Protein AF-A0A965KC37-F1 (afdb_monomer)

pLDDT: mean 77.4, std 21.84, range [33.56, 97.75]

Secondary structure (DSSP, 8-state):
---HHHHHHHHHHHHHHHHHTT-------HHHHHHHHHHHGGGS-------------------------------------S--PPPPPPPP--PPSS-HHHHHHHHHHHHHH-HHHHHHSPTTPPP----S-TT-S-----S---HHHHHHTSSS-STT-

Foldseek 3Di:
DDDPVNVVVVVVVVVVVCVVVVNPDDDDDPVVVVVVVVVVCPPDDDDDDDDDDDDDDDDDDDDDDDDDDDDDPDDPPPPPPPDPDPDPDDDDDDFDDDDLVVSVVVVQVVLQPDPVNVVPDDPPFGDAPADDDSPDPDDDDDDDADPVCRVVVHHPPDPRD

Structure (mmCIF, N/CA/C/O backbone):
data_AF-A0A965KC37-F1
#
_entry.id   AF-A0A965KC37-F1
#
loop_
_atom_site.group_PDB
_atom_site.id
_atom_site.type_symbol
_atom_site.label_atom_id
_atom_site.label_alt_id
_atom_site.label_comp_id
_atom_site.label_asym_id
_atom_site.label_entity_id
_atom_site.label_seq_id
_atom_site.pdbx_PDB_ins_code
_atom_site.Cartn_x
_atom_site.Cartn_y
_atom_site.Cartn_z
_atom_site.occupancy
_atom_site.B_iso_or_equiv
_atom_site.auth_seq_id
_atom_site.auth_comp_id
_atom_site.auth_asym_id
_atom_site.auth_atom_id
_atom_site.pdbx_PDB_model_num
ATOM 1 N N . MET A 1 1 ? 26.885 -22.360 -41.584 1.00 62.16 1 MET A N 1
ATOM 2 C CA . MET A 1 1 ? 26.427 -20.986 -41.300 1.00 62.16 1 MET A CA 1
ATOM 3 C C . MET A 1 1 ? 24.953 -21.129 -40.995 1.00 62.16 1 MET A C 1
ATOM 5 O O . MET A 1 1 ? 24.241 -21.571 -41.881 1.00 62.16 1 MET A O 1
ATOM 9 N N . ILE A 1 2 ? 24.555 -20.973 -39.732 1.00 73.06 2 ILE A N 1
ATOM 10 C CA . ILE A 1 2 ? 23.144 -21.100 -39.335 1.00 73.06 2 ILE A CA 1
ATOM 11 C C . ILE A 1 2 ? 22.415 -19.872 -39.876 1.00 73.06 2 ILE A C 1
ATOM 13 O O . ILE A 1 2 ? 22.931 -18.759 -39.733 1.00 73.06 2 ILE A O 1
ATOM 17 N N . ASP A 1 3 ? 21.281 -20.083 -40.538 1.00 88.94 3 ASP A N 1
ATOM 1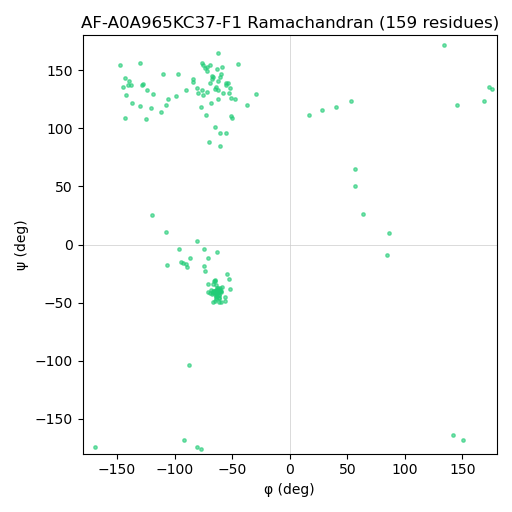8 C CA . ASP A 1 3 ? 20.421 -18.993 -40.984 1.00 88.94 3 ASP A CA 1
ATOM 19 C C . ASP A 1 3 ? 19.918 -18.232 -39.742 1.00 88.94 3 ASP A C 1
ATOM 21 O O . ASP A 1 3 ? 19.510 -18.863 -38.762 1.00 88.94 3 ASP A O 1
ATOM 25 N N . PRO A 1 4 ? 19.972 -16.890 -39.709 1.00 82.88 4 PRO A N 1
ATOM 26 C CA . PRO A 1 4 ? 19.375 -16.121 -38.619 1.00 82.88 4 PRO A CA 1
ATOM 27 C C . PRO A 1 4 ? 17.903 -16.472 -38.347 1.00 82.88 4 PRO A C 1
ATOM 29 O O . PRO A 1 4 ? 17.480 -16.362 -37.196 1.00 82.88 4 PRO A O 1
ATOM 32 N N . ALA A 1 5 ? 17.136 -16.905 -39.353 1.00 83.69 5 ALA A N 1
ATOM 33 C CA . ALA A 1 5 ? 15.768 -17.384 -39.159 1.00 83.69 5 ALA A CA 1
ATOM 34 C C . ALA A 1 5 ? 15.738 -18.687 -38.341 1.00 83.69 5 ALA A C 1
ATOM 36 O O . ALA A 1 5 ? 15.072 -18.746 -37.305 1.00 83.69 5 ALA A O 1
ATOM 37 N N . ASP A 1 6 ? 16.554 -19.673 -38.724 1.00 89.19 6 ASP A N 1
ATOM 38 C CA . ASP A 1 6 ? 16.682 -20.950 -38.012 1.00 89.19 6 ASP A CA 1
ATOM 39 C C . ASP A 1 6 ? 17.158 -20.742 -36.566 1.00 89.19 6 ASP A C 1
ATOM 41 O O . ASP A 1 6 ? 16.700 -21.408 -35.638 1.00 89.19 6 ASP A O 1
ATOM 45 N N . ALA A 1 7 ? 18.056 -19.777 -36.337 1.00 87.50 7 ALA A N 1
ATOM 46 C CA . ALA A 1 7 ? 18.532 -19.449 -34.994 1.00 87.50 7 ALA A CA 1
ATOM 47 C C . ALA A 1 7 ? 17.403 -18.958 -34.070 1.00 87.50 7 ALA A C 1
ATOM 49 O O . ALA A 1 7 ? 17.397 -19.281 -32.880 1.00 87.50 7 ALA A O 1
ATOM 50 N N . ILE A 1 8 ? 16.445 -18.189 -34.597 1.00 90.06 8 ILE A N 1
ATOM 51 C CA . ILE A 1 8 ? 15.295 -17.696 -33.824 1.00 90.06 8 ILE A CA 1
ATOM 52 C C . ILE A 1 8 ? 14.335 -18.844 -33.504 1.00 90.06 8 ILE A C 1
ATOM 54 O O . ILE A 1 8 ? 13.835 -18.923 -32.380 1.00 90.06 8 ILE A O 1
ATOM 58 N N . GLU A 1 9 ? 14.100 -19.745 -34.457 1.00 93.69 9 GLU A N 1
ATOM 59 C CA . GLU A 1 9 ? 13.238 -20.912 -34.249 1.00 93.69 9 GLU A CA 1
ATOM 60 C C . GLU A 1 9 ? 13.798 -21.847 -33.173 1.00 93.69 9 GLU A C 1
ATOM 62 O O . GLU A 1 9 ? 13.067 -22.238 -32.259 1.00 93.69 9 GLU A O 1
ATOM 67 N N . VAL A 1 10 ? 15.108 -22.108 -33.204 1.00 96.25 10 VAL A N 1
ATOM 68 C CA . VAL A 1 10 ? 15.801 -22.909 -32.182 1.00 96.25 10 VAL A CA 1
ATOM 69 C C . VAL A 1 10 ? 15.692 -22.266 -30.796 1.00 96.25 10 VAL A C 1
ATOM 71 O O . VAL A 1 10 ? 15.409 -22.950 -29.811 1.00 96.25 10 VAL A O 1
ATOM 74 N N . LEU A 1 11 ? 15.866 -20.942 -30.695 1.00 92.88 11 LEU A N 1
ATOM 75 C CA . LEU A 1 11 ? 15.689 -20.227 -29.425 1.00 92.88 11 LEU A CA 1
ATOM 76 C C . LEU A 1 11 ? 14.246 -20.316 -28.915 1.00 92.88 11 LEU A C 1
ATOM 78 O O . LEU A 1 11 ? 14.017 -20.472 -27.716 1.00 92.88 11 LEU A O 1
ATOM 82 N N . LEU A 1 12 ? 13.264 -20.236 -29.810 1.00 95.00 12 LEU A N 1
ATOM 83 C CA . LEU A 1 12 ? 11.852 -20.346 -29.463 1.00 95.00 12 LEU A CA 1
ATOM 84 C C . LEU A 1 12 ? 11.494 -21.751 -28.963 1.00 95.00 12 LEU A C 1
ATOM 86 O O . LEU A 1 12 ? 10.724 -21.880 -28.006 1.00 95.00 12 LEU A O 1
ATOM 90 N N . GLU A 1 13 ? 12.039 -22.793 -29.584 1.00 97.19 13 GLU A N 1
ATOM 91 C CA . GLU A 1 13 ? 11.846 -24.175 -29.144 1.00 97.19 13 GLU A CA 1
ATOM 92 C C . GLU A 1 13 ? 12.446 -24.413 -27.752 1.00 97.19 13 GLU A C 1
ATOM 94 O O . GLU A 1 13 ? 11.776 -24.962 -26.872 1.00 97.19 13 GLU A O 1
ATOM 99 N N . GLU A 1 14 ? 13.646 -23.890 -27.499 1.00 96.62 14 GLU A N 1
ATOM 100 C CA . GLU A 1 14 ? 14.290 -23.980 -26.187 1.00 96.62 14 GLU A CA 1
ATOM 101 C C . GLU A 1 14 ? 13.495 -23.238 -25.096 1.00 96.62 14 GLU A C 1
ATOM 103 O O . GLU A 1 14 ? 13.282 -23.775 -24.006 1.00 96.62 14 GLU A O 1
ATOM 108 N N . LEU A 1 15 ? 12.958 -22.047 -25.384 1.00 95.88 15 LEU A N 1
ATOM 109 C CA . LEU A 1 15 ? 12.101 -21.324 -24.433 1.00 95.88 15 LEU A CA 1
ATOM 110 C C . LEU A 1 15 ? 10.792 -22.075 -24.131 1.00 95.88 15 LEU A C 1
ATOM 112 O O . LEU A 1 15 ? 10.306 -22.046 -22.996 1.00 95.88 15 LEU A O 1
ATOM 116 N N . LYS A 1 16 ? 10.216 -22.777 -25.116 1.00 96.75 16 LYS A N 1
ATOM 117 C CA . LYS A 1 16 ? 9.037 -23.633 -24.901 1.00 96.75 16 LYS A CA 1
ATOM 118 C C . LYS A 1 16 ? 9.362 -24.829 -24.009 1.00 96.75 16 LYS A C 1
ATOM 120 O O . LYS A 1 16 ? 8.567 -25.133 -23.117 1.00 96.75 16 LYS A O 1
ATOM 125 N N . ARG A 1 17 ? 10.516 -25.470 -24.216 1.00 97.75 17 ARG A N 1
ATOM 126 C CA . ARG A 1 17 ? 10.998 -26.572 -23.370 1.00 97.75 17 ARG A CA 1
ATOM 127 C C . ARG A 1 17 ? 11.164 -26.113 -21.920 1.00 97.75 17 ARG A C 1
ATOM 129 O O . ARG A 1 17 ? 10.590 -26.721 -21.022 1.00 97.75 17 ARG A O 1
ATOM 136 N N . GLN A 1 18 ? 11.838 -24.984 -21.702 1.00 96.12 18 GLN A N 1
ATOM 137 C CA . GLN A 1 18 ? 12.029 -24.401 -20.367 1.00 96.12 18 GLN A CA 1
ATOM 138 C C . GLN A 1 18 ? 10.700 -24.064 -19.678 1.00 96.12 18 GLN A C 1
ATOM 140 O O . GLN A 1 18 ? 10.525 -24.333 -18.488 1.00 96.12 18 GLN A O 1
ATOM 145 N N . LYS A 1 19 ? 9.723 -23.540 -20.428 1.00 96.12 19 LYS A N 1
ATOM 146 C CA . LYS A 1 19 ? 8.372 -23.293 -19.908 1.00 96.12 19 LYS A CA 1
ATOM 147 C C . LYS A 1 19 ? 7.670 -24.589 -19.485 1.00 96.12 19 LYS A C 1
ATOM 149 O O . LYS A 1 19 ? 7.015 -24.600 -18.444 1.00 96.12 19 LYS A O 1
ATOM 154 N N . ALA A 1 20 ? 7.793 -25.663 -20.268 1.00 96.19 20 ALA A N 1
ATOM 155 C CA . ALA A 1 20 ? 7.233 -26.973 -19.922 1.00 96.19 20 ALA A CA 1
ATOM 156 C C . ALA A 1 20 ? 7.894 -27.577 -18.669 1.00 96.19 20 ALA A C 1
ATOM 158 O O . ALA A 1 20 ? 7.232 -28.261 -17.894 1.00 96.19 20 ALA A O 1
ATOM 159 N N . GLU A 1 21 ? 9.167 -27.258 -18.432 1.00 95.38 21 GLU A N 1
ATOM 160 C CA . GLU A 1 21 ? 9.929 -27.630 -17.232 1.00 95.38 21 GLU A CA 1
ATOM 161 C C . GLU A 1 21 ? 9.653 -26.714 -16.021 1.00 95.38 21 GLU A C 1
ATOM 163 O O . GLU A 1 21 ? 10.239 -26.895 -14.955 1.00 95.38 21 GLU A O 1
ATOM 168 N N . GLY A 1 22 ? 8.739 -25.745 -16.152 1.00 93.69 22 GLY A N 1
ATOM 169 C CA . GLY A 1 22 ? 8.308 -24.873 -15.057 1.00 93.69 22 GLY A CA 1
ATOM 170 C C . GLY A 1 22 ? 9.177 -23.632 -14.842 1.00 93.69 22 GLY A C 1
ATOM 171 O O . GLY A 1 22 ? 8.990 -22.917 -13.856 1.00 93.69 22 GLY A O 1
ATOM 172 N N . VAL A 1 23 ? 10.103 -23.324 -15.754 1.00 95.62 23 VAL A N 1
ATOM 173 C CA . VAL A 1 23 ? 10.873 -22.075 -15.712 1.00 95.62 23 VAL A CA 1
ATOM 174 C C . VAL A 1 23 ? 9.963 -20.912 -16.115 1.00 95.62 23 VAL A C 1
ATOM 176 O O . VAL A 1 23 ? 9.552 -20.786 -17.267 1.00 95.62 23 VAL A O 1
ATOM 179 N N . LEU A 1 24 ? 9.647 -20.042 -15.153 1.00 91.94 24 LEU A N 1
ATOM 180 C CA . LEU A 1 24 ? 8.752 -18.894 -15.361 1.00 91.94 24 LEU A CA 1
ATOM 181 C C . LEU A 1 24 ? 9.486 -17.598 -15.737 1.00 91.94 24 LEU A C 1
ATOM 183 O O . LEU A 1 24 ? 8.849 -16.636 -16.163 1.00 91.94 24 LEU A O 1
ATOM 187 N N . ARG A 1 25 ? 10.809 -17.529 -15.536 1.00 91.00 25 ARG A N 1
ATOM 188 C CA . ARG A 1 25 ? 11.610 -16.309 -15.732 1.00 91.00 25 ARG A CA 1
ATOM 189 C C . ARG A 1 25 ? 12.958 -16.646 -16.362 1.00 91.00 25 ARG A C 1
ATOM 191 O O . ARG A 1 25 ? 13.621 -17.577 -15.921 1.00 91.00 25 ARG A O 1
ATOM 198 N N . VAL A 1 26 ? 13.376 -15.841 -17.338 1.00 92.50 26 VAL A N 1
ATOM 199 C CA . VAL A 1 26 ? 14.684 -15.932 -18.004 1.00 92.50 26 VAL A CA 1
ATOM 200 C C . VAL A 1 26 ? 15.384 -14.581 -17.878 1.00 92.50 26 VAL A C 1
ATOM 202 O O . VAL A 1 26 ? 14.771 -13.534 -18.086 1.00 92.50 26 VAL A O 1
ATOM 205 N N . GLY A 1 27 ? 16.661 -14.598 -17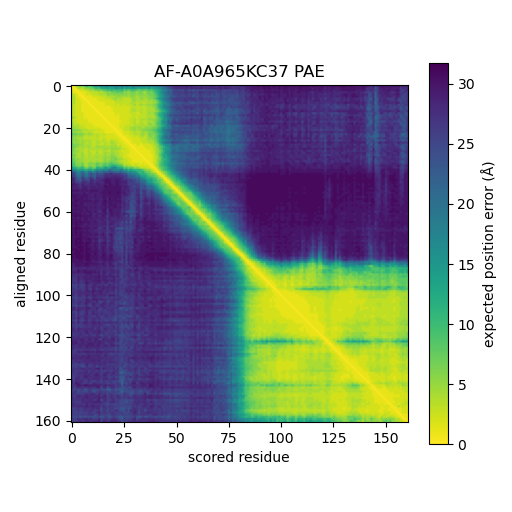.495 1.00 90.12 27 GLY A N 1
ATOM 206 C CA . GLY A 1 27 ? 17.479 -13.392 -17.422 1.00 90.12 27 GLY A CA 1
ATOM 207 C C . GLY A 1 27 ? 17.888 -12.924 -18.817 1.00 90.12 27 GLY A C 1
ATOM 208 O O . GLY A 1 27 ? 18.433 -13.699 -19.596 1.00 90.12 27 GLY A O 1
ATOM 209 N N . VAL A 1 28 ? 17.658 -11.649 -19.118 1.00 94.25 28 VAL A N 1
ATOM 210 C CA . VAL A 1 28 ? 18.093 -10.996 -20.360 1.00 94.25 28 VAL A CA 1
ATOM 211 C C . VAL A 1 28 ? 18.868 -9.729 -20.022 1.00 94.25 28 VAL A C 1
ATOM 213 O O . VAL A 1 28 ? 18.487 -8.987 -19.116 1.00 94.25 28 VAL A O 1
ATOM 216 N N . SER A 1 29 ? 19.973 -9.483 -20.730 1.00 92.94 29 SER A N 1
ATOM 217 C CA . SER A 1 29 ? 20.781 -8.282 -20.509 1.00 92.94 29 SER A CA 1
ATOM 218 C C . SER A 1 29 ? 20.072 -7.031 -21.032 1.00 92.94 29 SER A C 1
ATOM 220 O O . SER A 1 29 ? 19.337 -7.073 -22.022 1.00 92.94 29 SER A O 1
ATOM 222 N N . SER A 1 30 ? 20.324 -5.891 -20.386 1.00 90.62 30 SER A N 1
ATOM 223 C CA . SER A 1 30 ? 19.805 -4.589 -20.820 1.00 90.62 30 SER A CA 1
ATOM 224 C C . SER A 1 30 ? 20.249 -4.238 -22.242 1.00 90.62 30 SER A C 1
ATOM 226 O O . SER A 1 30 ? 19.449 -3.705 -23.009 1.00 90.62 30 SER A O 1
ATOM 228 N N . GLU A 1 31 ? 21.480 -4.594 -22.619 1.00 92.88 31 GLU A N 1
ATOM 229 C CA . GLU A 1 31 ? 21.995 -4.413 -23.980 1.00 92.88 31 GLU A CA 1
ATOM 230 C C . GLU A 1 31 ? 21.171 -5.198 -25.008 1.00 92.88 31 GLU A C 1
ATOM 232 O O . GLU A 1 31 ? 20.741 -4.627 -26.007 1.00 92.88 31 GLU A O 1
ATOM 237 N N . SER A 1 32 ? 20.843 -6.467 -24.734 1.00 89.62 32 SER A N 1
ATOM 238 C CA . SER A 1 32 ? 20.025 -7.290 -25.641 1.00 89.62 32 SER A CA 1
ATOM 239 C C . SER A 1 32 ? 18.639 -6.681 -25.871 1.00 89.62 32 SER A C 1
ATOM 241 O O . SER A 1 32 ? 18.147 -6.644 -26.998 1.00 89.62 32 SER A O 1
ATOM 243 N N . ILE A 1 33 ? 18.024 -6.141 -24.812 1.00 92.19 33 ILE A N 1
ATOM 244 C CA . ILE A 1 33 ? 16.729 -5.451 -24.899 1.00 92.19 33 ILE A CA 1
ATOM 245 C C . ILE A 1 33 ? 16.849 -4.172 -25.739 1.00 92.19 33 ILE A C 1
ATOM 247 O O . ILE A 1 33 ? 15.948 -3.864 -26.520 1.00 92.19 33 ILE A O 1
ATOM 251 N N . GLN A 1 34 ? 17.940 -3.416 -25.595 1.00 90.62 34 GLN A N 1
ATOM 252 C CA . GLN A 1 34 ? 18.176 -2.204 -26.383 1.00 90.62 34 GLN A CA 1
ATOM 253 C C . GLN A 1 34 ? 18.388 -2.512 -27.869 1.00 90.62 34 GLN A C 1
ATOM 255 O O . GLN A 1 34 ? 17.817 -1.811 -28.706 1.00 90.62 34 GLN A O 1
ATOM 260 N N . LEU A 1 35 ? 19.134 -3.573 -28.200 1.00 90.06 35 LEU A N 1
ATOM 261 C CA . LEU A 1 35 ? 19.272 -4.034 -29.584 1.00 90.06 35 LEU A CA 1
ATOM 262 C C . LEU A 1 35 ? 17.917 -4.459 -30.161 1.00 90.06 35 LEU A C 1
ATOM 264 O O . LEU A 1 35 ? 17.553 -4.037 -31.252 1.00 90.06 35 LEU A O 1
ATOM 268 N N . LEU A 1 36 ? 17.120 -5.233 -29.422 1.00 85.75 36 LEU A N 1
ATOM 269 C CA . LEU A 1 36 ? 15.811 -5.663 -29.917 1.00 85.75 36 LEU A CA 1
ATOM 270 C C . LEU A 1 36 ? 14.872 -4.470 -30.169 1.00 85.75 36 LEU A C 1
ATOM 272 O O . LEU A 1 36 ? 14.168 -4.423 -31.179 1.00 85.75 36 LEU A O 1
ATOM 276 N N . LYS A 1 37 ? 14.908 -3.465 -29.285 1.00 89.19 37 LYS A N 1
ATOM 277 C CA . LYS A 1 37 ? 14.161 -2.213 -29.457 1.00 89.19 37 LYS A CA 1
ATOM 278 C C . LYS A 1 37 ? 14.622 -1.423 -30.680 1.00 89.19 37 LYS A C 1
ATOM 280 O O . LYS A 1 37 ? 13.773 -0.865 -31.366 1.00 89.19 37 LYS A O 1
ATOM 285 N N . SER A 1 38 ? 15.923 -1.366 -30.971 1.00 87.94 38 SER A N 1
ATOM 286 C CA . SER A 1 38 ? 16.425 -0.639 -32.143 1.00 87.94 38 SER A CA 1
ATOM 287 C C . SER A 1 38 ? 16.070 -1.333 -33.460 1.00 87.94 38 SER A C 1
ATOM 289 O O . SER A 1 38 ? 15.740 -0.642 -34.422 1.00 87.94 38 SER A O 1
ATOM 291 N N . LEU A 1 39 ? 16.034 -2.673 -33.489 1.00 82.50 39 LEU A N 1
ATOM 292 C CA . LEU A 1 39 ? 15.519 -3.430 -34.636 1.00 82.50 39 LEU A CA 1
ATOM 293 C C . LEU A 1 39 ? 14.007 -3.211 -34.835 1.00 82.50 39 LEU A C 1
ATOM 295 O O . LEU A 1 39 ? 13.557 -3.044 -35.966 1.00 82.50 39 LEU A O 1
ATOM 299 N N . GLY A 1 40 ? 13.224 -3.158 -33.751 1.00 72.62 40 GLY A N 1
ATOM 300 C CA . GLY A 1 40 ? 11.780 -2.884 -33.805 1.00 72.62 40 GLY A CA 1
ATOM 301 C C . GLY A 1 40 ? 11.417 -1.421 -34.106 1.00 72.62 40 GLY A C 1
ATOM 302 O O . GLY A 1 40 ? 10.337 -1.141 -34.622 1.00 72.62 40 GLY A O 1
ATOM 303 N N . ALA A 1 41 ? 12.324 -0.477 -33.834 1.00 60.25 41 ALA A N 1
ATOM 304 C CA . ALA A 1 41 ? 12.124 0.955 -34.070 1.00 60.25 41 ALA A CA 1
ATOM 305 C C . ALA A 1 41 ? 12.199 1.363 -35.555 1.00 60.25 41 ALA A C 1
ATOM 307 O O . ALA A 1 41 ? 11.907 2.511 -35.888 1.00 60.25 41 ALA A O 1
ATOM 308 N N . GLY A 1 42 ? 12.516 0.434 -36.465 1.00 53.12 42 GLY A N 1
ATOM 309 C CA . GLY A 1 42 ? 12.474 0.663 -37.914 1.00 53.12 42 GLY A CA 1
ATOM 310 C C . GLY A 1 42 ? 11.080 0.974 -38.486 1.00 53.12 42 GLY A C 1
ATOM 311 O O . GLY A 1 42 ? 10.983 1.318 -39.660 1.00 53.12 42 GLY A O 1
ATOM 312 N N . SER A 1 43 ? 10.012 0.896 -37.681 1.00 53.69 43 SER A N 1
ATOM 313 C CA . SER A 1 43 ? 8.628 1.180 -38.096 1.00 53.69 43 SER A CA 1
ATOM 314 C C . SER A 1 43 ? 7.960 2.336 -37.329 1.00 53.69 43 SER A C 1
ATOM 316 O O . SER A 1 43 ? 6.731 2.388 -37.247 1.00 53.69 43 SER A O 1
ATOM 318 N N . ALA A 1 44 ? 8.722 3.284 -36.775 1.00 44.53 44 ALA A N 1
ATOM 319 C CA . ALA A 1 44 ? 8.144 4.489 -36.174 1.00 44.53 44 ALA A CA 1
ATOM 320 C C . ALA A 1 44 ? 8.930 5.750 -36.558 1.00 44.53 44 ALA A C 1
ATOM 322 O O . ALA A 1 44 ? 10.131 5.871 -36.322 1.00 44.53 44 ALA A O 1
ATOM 323 N N . ALA A 1 45 ? 8.223 6.697 -37.175 1.00 41.31 45 ALA A N 1
ATOM 324 C CA . ALA A 1 45 ? 8.739 8.001 -37.556 1.00 41.31 45 ALA A CA 1
ATOM 325 C C . ALA A 1 45 ? 9.229 8.819 -36.338 1.00 41.31 45 ALA A C 1
ATOM 327 O O . ALA A 1 45 ? 8.652 8.780 -35.256 1.00 41.31 45 ALA A O 1
ATOM 328 N N . LYS A 1 46 ? 10.310 9.573 -36.577 1.00 41.72 46 LYS A N 1
ATOM 329 C CA . LYS A 1 46 ? 11.016 10.542 -35.707 1.00 41.72 46 LYS A CA 1
ATOM 330 C C . LYS A 1 46 ? 10.077 11.503 -34.942 1.00 41.72 46 LYS A C 1
ATOM 332 O O . LYS A 1 46 ? 9.038 11.857 -35.496 1.00 41.72 46 LYS A O 1
ATOM 337 N N . PRO A 1 47 ? 10.492 12.066 -33.778 1.00 43.06 47 PRO A N 1
ATOM 338 C CA . PRO A 1 47 ? 11.395 13.233 -33.821 1.00 43.06 47 PRO A CA 1
ATOM 339 C C . PRO A 1 47 ? 12.443 13.414 -32.684 1.00 43.06 47 PRO A C 1
ATOM 341 O O . PRO A 1 47 ? 12.270 12.996 -31.549 1.00 43.06 47 PRO A O 1
ATOM 344 N N . SER A 1 48 ? 13.514 14.123 -33.086 1.00 40.56 48 SER A N 1
ATOM 345 C CA . SER A 1 48 ? 14.440 15.052 -32.384 1.00 40.56 48 SER A CA 1
ATOM 346 C C . SER A 1 48 ? 15.204 14.701 -31.086 1.00 40.56 48 SER A C 1
ATOM 348 O O . SER A 1 48 ? 14.644 14.483 -30.021 1.00 40.56 48 SER A O 1
ATOM 350 N N . THR A 1 49 ? 16.531 14.839 -31.216 1.00 40.56 49 THR A N 1
ATOM 351 C CA . THR A 1 49 ? 17.645 14.924 -30.243 1.00 40.56 49 THR A CA 1
ATOM 352 C C . THR A 1 49 ? 17.568 16.149 -29.294 1.00 40.56 49 THR A C 1
ATOM 354 O O . THR A 1 49 ? 16.875 17.106 -29.644 1.00 40.56 49 THR A O 1
ATOM 357 N N . PRO A 1 50 ? 18.322 16.203 -28.159 1.00 42.44 50 PRO A N 1
ATOM 358 C CA . PRO A 1 50 ? 19.744 16.620 -28.199 1.00 42.44 50 PRO A CA 1
ATOM 359 C C . PRO A 1 50 ? 20.736 15.927 -27.214 1.00 42.44 50 PRO A C 1
ATOM 361 O O . PRO A 1 50 ? 20.489 15.780 -26.027 1.00 42.44 50 PRO A O 1
ATOM 364 N N . LEU A 1 51 ? 21.903 15.556 -27.768 1.00 36.19 51 LEU A N 1
ATOM 365 C CA . LEU A 1 51 ? 23.308 15.723 -27.321 1.00 36.19 51 LEU A CA 1
ATOM 366 C C . LEU A 1 51 ? 23.705 15.818 -25.819 1.00 36.19 51 LEU A C 1
ATOM 368 O O . LEU A 1 51 ? 23.537 16.870 -25.210 1.00 36.19 51 LEU A O 1
ATOM 372 N N . LYS A 1 52 ? 24.477 14.813 -25.346 1.00 36.53 52 LYS A N 1
ATOM 373 C CA . LYS A 1 52 ? 25.892 14.854 -24.844 1.00 36.53 52 LYS A CA 1
ATOM 374 C C . LYS A 1 52 ? 26.129 13.866 -23.686 1.00 36.53 52 LYS A C 1
ATOM 376 O O . LYS A 1 52 ? 25.567 14.038 -22.617 1.00 36.53 52 LYS A O 1
ATOM 381 N N . SER A 1 53 ? 27.051 12.914 -23.843 1.00 40.44 53 SER A N 1
ATOM 382 C CA . SER A 1 53 ? 28.439 13.018 -23.350 1.00 40.44 53 SER A CA 1
ATOM 383 C C . SER A 1 53 ? 29.172 11.687 -23.550 1.00 40.44 53 SER A C 1
ATOM 385 O O . SER A 1 53 ? 28.631 10.617 -23.293 1.00 40.44 53 SER A O 1
ATOM 387 N N . ALA A 1 54 ? 30.403 11.776 -24.038 1.00 40.59 54 ALA A N 1
ATOM 388 C CA . ALA A 1 54 ? 31.314 10.668 -24.281 1.00 40.59 54 ALA A CA 1
ATOM 389 C C . ALA A 1 54 ? 32.064 10.283 -23.004 1.00 40.59 54 ALA A C 1
ATOM 391 O O . ALA A 1 54 ? 32.528 11.195 -22.328 1.00 40.59 54 ALA A O 1
ATOM 392 N N . ILE A 1 55 ? 32.303 8.985 -22.761 1.00 35.34 55 ILE A N 1
ATOM 393 C CA . ILE A 1 55 ? 33.550 8.503 -22.143 1.00 35.34 55 ILE A CA 1
ATOM 394 C C . ILE A 1 55 ? 33.969 7.175 -22.795 1.00 35.34 55 ILE A C 1
ATOM 396 O O . ILE A 1 55 ? 33.198 6.233 -22.946 1.00 35.34 55 ILE A O 1
ATOM 400 N N . LEU A 1 56 ? 35.229 7.199 -23.207 1.00 36.09 56 LEU A N 1
ATOM 401 C CA . LEU A 1 56 ? 36.096 6.205 -23.820 1.00 36.09 56 LEU A CA 1
ATOM 402 C C . LEU A 1 56 ? 36.414 5.050 -22.844 1.00 36.09 56 LEU A C 1
ATOM 404 O O . LEU A 1 56 ? 36.664 5.332 -21.675 1.00 36.09 56 LEU A O 1
ATOM 408 N N . SER A 1 57 ? 36.523 3.798 -23.314 1.00 40.81 57 SER A N 1
ATOM 409 C CA . SER A 1 57 ? 37.745 2.961 -23.194 1.00 40.81 57 SER A CA 1
ATOM 410 C C . SER A 1 57 ? 37.513 1.487 -23.571 1.00 40.81 57 SER A C 1
ATOM 412 O O . SER A 1 57 ? 36.679 0.785 -23.012 1.00 40.81 57 SER A O 1
ATOM 414 N N . LYS A 1 58 ? 38.330 1.058 -24.534 1.00 40.31 58 LYS A N 1
ATOM 415 C CA . LYS A 1 58 ? 38.741 -0.303 -24.927 1.00 40.31 58 LYS A CA 1
ATOM 416 C C . LYS A 1 58 ? 39.433 -0.960 -23.704 1.00 40.31 58 LYS A C 1
ATOM 418 O O . LYS A 1 58 ? 40.034 -0.231 -22.928 1.00 40.31 58 LYS A O 1
ATOM 423 N N . GLU A 1 59 ? 39.374 -2.265 -23.417 1.00 40.03 59 GLU A N 1
ATOM 424 C CA . GLU A 1 59 ? 40.164 -3.310 -24.087 1.00 40.03 59 GLU A CA 1
ATOM 425 C C . GLU A 1 59 ? 39.929 -4.702 -23.429 1.00 40.03 59 GLU A C 1
ATOM 427 O O . GLU A 1 59 ? 39.953 -4.832 -22.211 1.00 40.03 59 GLU A O 1
ATOM 432 N N . THR A 1 60 ? 39.711 -5.719 -24.275 1.00 33.56 60 THR A N 1
ATOM 433 C CA . THR A 1 60 ? 40.218 -7.114 -24.256 1.00 33.56 60 THR A CA 1
ATOM 434 C C . THR A 1 60 ? 40.328 -7.926 -22.952 1.00 33.56 60 THR A C 1
ATOM 436 O O . THR A 1 60 ? 41.261 -7.701 -22.193 1.00 33.56 60 THR A O 1
ATOM 439 N N . ILE A 1 61 ? 39.591 -9.055 -22.856 1.00 36.47 61 ILE A N 1
ATOM 440 C CA . ILE A 1 61 ? 40.149 -10.364 -22.424 1.00 36.47 61 ILE A CA 1
ATOM 441 C C . ILE A 1 61 ? 39.605 -11.514 -23.302 1.00 36.47 61 ILE A C 1
ATOM 443 O O . ILE A 1 61 ? 38.442 -11.571 -23.685 1.00 36.47 61 ILE A O 1
ATOM 447 N N . LYS A 1 62 ? 40.542 -12.399 -23.639 1.00 33.91 62 LYS A N 1
ATOM 448 C CA . LYS A 1 62 ? 40.596 -13.500 -24.607 1.00 33.91 62 LYS A CA 1
ATOM 449 C C . LYS A 1 62 ? 39.908 -14.784 -24.075 1.00 33.91 62 LYS A C 1
ATOM 451 O O . LYS A 1 62 ? 40.186 -15.183 -22.950 1.00 33.91 62 LYS A O 1
ATOM 456 N N . ALA A 1 63 ? 39.080 -15.458 -24.885 1.00 34.25 63 ALA A N 1
ATOM 457 C CA . ALA A 1 63 ? 38.648 -16.865 -24.701 1.00 34.25 63 ALA A CA 1
ATOM 458 C C . ALA A 1 63 ? 39.821 -17.820 -25.052 1.00 34.25 63 ALA A C 1
ATOM 460 O O . ALA A 1 63 ? 40.674 -17.419 -25.841 1.00 34.25 63 ALA A O 1
ATOM 461 N N . GLN A 1 64 ? 40.038 -19.047 -24.556 1.00 38.78 64 GLN A N 1
ATOM 462 C CA . GLN A 1 64 ? 39.266 -20.241 -24.121 1.00 38.78 64 GLN A CA 1
ATOM 463 C C . GLN A 1 64 ? 40.309 -21.180 -23.396 1.00 38.78 64 GLN A C 1
ATOM 465 O O . GLN A 1 64 ? 41.477 -20.780 -23.355 1.00 38.78 64 GLN A O 1
ATOM 470 N N . PRO A 1 65 ? 40.052 -22.434 -22.930 1.00 44.78 65 PRO A N 1
ATOM 471 C CA . PRO A 1 65 ? 38.814 -23.213 -22.883 1.00 44.78 65 PRO A CA 1
ATOM 472 C C . PRO A 1 65 ? 38.474 -23.844 -21.514 1.00 44.78 65 PRO A C 1
ATOM 474 O O . PRO A 1 65 ? 39.327 -24.137 -20.677 1.00 44.78 65 PRO A O 1
ATOM 477 N N . SER A 1 66 ? 37.185 -24.114 -21.328 1.00 41.50 66 SER A N 1
ATOM 478 C CA . SER A 1 66 ? 36.626 -24.847 -20.195 1.00 41.50 66 SER A CA 1
ATOM 479 C C . SER A 1 66 ? 37.051 -26.317 -20.240 1.00 41.50 66 SER A C 1
ATOM 481 O O . SER A 1 66 ? 36.759 -27.020 -21.207 1.00 41.50 66 SER A O 1
ATOM 483 N N . LYS A 1 67 ? 37.716 -26.795 -19.183 1.00 42.97 67 LYS A N 1
ATOM 484 C CA . LYS A 1 67 ? 37.801 -28.228 -18.896 1.00 42.97 67 LYS A CA 1
ATOM 485 C C . LYS A 1 67 ? 36.504 -28.673 -18.228 1.00 42.97 67 LYS A C 1
ATOM 487 O O . LYS A 1 67 ? 36.036 -28.044 -17.283 1.00 42.97 67 LYS A O 1
ATOM 492 N N . THR A 1 68 ? 35.970 -29.755 -18.776 1.00 42.62 68 THR A N 1
ATOM 493 C CA . THR A 1 68 ? 34.938 -30.651 -18.265 1.00 42.62 68 THR A CA 1
ATOM 494 C C . THR A 1 68 ? 34.912 -30.735 -16.742 1.00 42.62 68 THR A C 1
ATOM 496 O O . THR A 1 68 ? 35.930 -31.050 -16.130 1.00 42.62 68 THR A O 1
ATOM 499 N N . PHE A 1 69 ? 33.731 -30.550 -16.152 1.00 37.22 69 PHE A N 1
ATOM 500 C CA . PHE A 1 69 ? 33.425 -31.128 -14.851 1.00 37.22 69 PHE A CA 1
ATOM 501 C C . PHE A 1 69 ? 32.158 -31.960 -14.961 1.00 37.22 69 PHE A C 1
ATOM 503 O O . PHE A 1 69 ? 31.053 -31.455 -15.146 1.00 37.22 69 PHE A O 1
ATOM 510 N N . GLU A 1 70 ? 32.389 -33.264 -14.889 1.00 45.44 70 GLU A N 1
ATOM 511 C CA . GLU A 1 70 ? 31.391 -34.287 -14.667 1.00 45.44 70 GLU A CA 1
ATOM 512 C C . GLU A 1 70 ? 30.740 -34.115 -13.292 1.00 45.44 70 GLU A C 1
ATOM 514 O O . GLU A 1 70 ? 31.331 -33.625 -12.325 1.00 45.44 70 GLU A O 1
ATOM 519 N N . THR A 1 71 ? 29.492 -34.563 -13.247 1.00 45.09 71 THR A N 1
ATOM 520 C CA . THR A 1 71 ? 28.621 -34.747 -12.092 1.00 45.09 71 THR A CA 1
ATOM 521 C C . THR A 1 71 ? 29.348 -35.243 -10.846 1.00 45.09 71 THR A C 1
ATOM 523 O O . THR A 1 71 ? 29.824 -36.376 -10.786 1.00 45.09 71 THR A O 1
ATOM 526 N N . ARG A 1 72 ? 29.286 -34.441 -9.783 1.00 40.69 72 ARG A N 1
ATOM 527 C CA . ARG A 1 72 ? 29.368 -34.941 -8.413 1.00 40.69 72 ARG A CA 1
ATOM 528 C C . ARG A 1 72 ? 28.209 -34.354 -7.626 1.00 40.69 72 ARG A C 1
ATOM 530 O O . ARG A 1 72 ? 28.106 -33.140 -7.493 1.00 40.69 72 ARG A O 1
ATOM 537 N N . ALA A 1 73 ? 27.351 -35.236 -7.116 1.00 52.81 73 ALA A N 1
ATOM 538 C CA . ALA A 1 73 ? 26.376 -34.911 -6.088 1.00 52.81 73 ALA A CA 1
ATOM 539 C C . ALA A 1 73 ? 27.101 -34.180 -4.950 1.00 52.81 73 ALA A C 1
ATOM 541 O O . ALA A 1 73 ? 27.940 -34.751 -4.250 1.00 52.81 73 ALA A O 1
ATOM 542 N N . GLY A 1 74 ? 26.830 -32.886 -4.844 1.00 38.91 74 GLY A N 1
ATOM 543 C CA . GLY A 1 74 ? 27.466 -31.975 -3.917 1.00 38.91 74 GLY A CA 1
ATOM 544 C C . GLY A 1 74 ? 26.410 -30.999 -3.445 1.00 38.91 74 GLY A C 1
ATOM 545 O O . GLY A 1 74 ? 25.909 -30.213 -4.239 1.00 38.91 74 GLY A O 1
ATOM 546 N N . ILE A 1 75 ? 26.031 -31.171 -2.180 1.00 48.19 75 ILE A N 1
ATOM 547 C CA . ILE A 1 75 ? 25.584 -30.163 -1.214 1.00 48.19 75 ILE A CA 1
ATOM 548 C C . ILE A 1 75 ? 25.183 -28.840 -1.876 1.00 48.19 75 ILE A C 1
ATOM 550 O O . ILE A 1 75 ? 26.034 -28.104 -2.372 1.00 48.19 75 ILE A O 1
ATOM 554 N N . VAL A 1 76 ? 23.883 -28.533 -1.834 1.00 44.03 76 VAL A N 1
ATOM 555 C CA . VAL A 1 76 ? 23.373 -27.183 -2.080 1.00 44.03 76 VAL A CA 1
ATOM 556 C C . VAL A 1 76 ? 24.085 -26.256 -1.100 1.00 44.03 76 VAL A C 1
ATOM 558 O O . VAL A 1 76 ? 23.694 -26.125 0.056 1.00 44.03 76 VAL A O 1
ATOM 561 N N . ASN A 1 77 ? 25.153 -25.618 -1.567 1.00 46.41 77 ASN A N 1
ATOM 562 C CA . ASN A 1 77 ? 25.616 -24.378 -0.988 1.00 46.41 77 ASN A CA 1
ATOM 563 C C . ASN A 1 77 ? 24.552 -23.359 -1.372 1.00 46.41 77 ASN A C 1
ATOM 565 O O . ASN A 1 77 ? 24.622 -22.714 -2.419 1.00 46.41 77 ASN A O 1
ATOM 569 N N . SER A 1 78 ? 23.528 -23.246 -0.529 1.00 50.09 78 SER A N 1
ATOM 570 C CA . SER A 1 78 ? 22.844 -21.978 -0.381 1.00 50.09 78 SER A CA 1
ATOM 571 C C . SER A 1 78 ? 23.951 -20.964 -0.130 1.00 50.09 78 SER A C 1
ATOM 573 O O . SER A 1 78 ? 24.601 -21.017 0.916 1.00 50.09 78 SER A O 1
ATOM 575 N N . ASN A 1 79 ? 24.202 -20.079 -1.092 1.00 44.06 79 ASN A N 1
ATOM 576 C CA . ASN A 1 79 ? 24.809 -18.798 -0.781 1.00 44.06 79 ASN A CA 1
ATOM 577 C C . ASN A 1 79 ? 23.834 -18.114 0.180 1.00 44.06 79 ASN A C 1
ATOM 579 O O . ASN A 1 79 ? 22.930 -17.388 -0.222 1.00 44.06 79 ASN A O 1
ATOM 583 N N . THR A 1 80 ? 23.963 -18.441 1.463 1.00 48.00 80 THR A N 1
ATOM 584 C CA . THR A 1 80 ? 23.567 -17.579 2.556 1.00 48.00 80 THR A CA 1
ATOM 585 C C . THR A 1 80 ? 24.421 -16.344 2.388 1.00 48.00 80 THR A C 1
ATOM 587 O O . THR A 1 80 ? 25.580 -16.326 2.808 1.00 48.00 80 THR A O 1
ATOM 590 N N . ASP A 1 81 ? 23.857 -15.334 1.731 1.00 47.66 81 ASP A N 1
ATOM 591 C CA . ASP A 1 81 ? 24.295 -13.977 1.989 1.00 47.66 81 ASP A CA 1
ATOM 592 C C . ASP A 1 81 ? 24.332 -13.797 3.507 1.00 47.66 81 ASP A C 1
ATOM 594 O O . ASP A 1 81 ? 23.405 -14.146 4.247 1.00 47.66 81 ASP A O 1
ATOM 598 N N . ALA A 1 82 ? 25.506 -13.382 3.956 1.00 48.91 82 ALA A N 1
ATOM 599 C CA . ALA A 1 82 ? 25.896 -13.349 5.340 1.00 48.91 82 ALA A CA 1
ATOM 600 C C . ALA A 1 82 ? 24.930 -12.490 6.171 1.00 48.91 82 ALA A C 1
ATOM 602 O O . ALA A 1 82 ? 24.677 -11.329 5.867 1.00 48.91 82 ALA A O 1
ATOM 603 N N . SER A 1 83 ? 24.471 -13.074 7.279 1.00 50.06 83 SER A N 1
ATOM 604 C CA . SER A 1 83 ? 23.929 -12.381 8.450 1.00 50.06 83 SER A CA 1
ATOM 605 C C . SER A 1 83 ? 22.747 -11.436 8.195 1.00 50.06 83 SER A C 1
ATOM 607 O O . SER A 1 83 ? 22.813 -10.244 8.499 1.00 50.06 83 SER A O 1
ATOM 609 N N . ALA A 1 84 ? 21.605 -11.977 7.766 1.00 57.34 84 ALA A N 1
ATOM 610 C CA . ALA A 1 84 ? 20.336 -11.344 8.113 1.00 57.34 84 ALA A CA 1
ATOM 611 C C . ALA A 1 84 ? 20.166 -11.431 9.639 1.00 57.34 84 ALA A C 1
ATOM 613 O O . ALA A 1 84 ? 19.851 -12.491 10.181 1.00 57.34 84 ALA A O 1
ATOM 614 N N . THR A 1 85 ? 20.433 -10.331 10.347 1.00 67.38 85 THR A N 1
ATOM 615 C CA . THR A 1 85 ? 20.085 -10.206 11.765 1.00 67.38 85 THR A CA 1
ATOM 616 C C . THR A 1 85 ? 18.607 -10.576 11.912 1.00 67.38 85 THR A C 1
ATOM 618 O O . THR A 1 85 ? 17.788 -10.002 11.188 1.00 67.38 85 THR A O 1
ATOM 621 N N . PRO A 1 86 ? 18.242 -11.525 12.794 1.00 77.12 86 PRO A N 1
ATOM 622 C CA . PRO A 1 86 ? 16.848 -11.885 13.002 1.00 77.12 86 PRO A CA 1
ATOM 623 C C . PRO A 1 86 ? 16.023 -10.630 13.282 1.00 77.12 86 PRO A C 1
ATOM 625 O O . PRO A 1 86 ? 16.447 -9.771 14.061 1.00 77.12 86 PRO A O 1
ATOM 628 N N . ALA A 1 87 ? 14.864 -10.510 12.630 1.00 74.00 87 ALA A N 1
ATOM 629 C CA . ALA A 1 87 ? 13.950 -9.416 12.917 1.00 74.00 87 ALA A CA 1
ATOM 630 C C . ALA A 1 87 ? 13.629 -9.420 14.424 1.00 74.00 87 ALA A C 1
ATOM 632 O O . ALA A 1 87 ? 13.464 -10.498 15.010 1.00 74.00 87 ALA A O 1
ATOM 633 N N . PRO A 1 88 ? 13.565 -8.244 15.072 1.00 81.75 88 PRO A N 1
ATOM 634 C CA . PRO A 1 88 ? 13.181 -8.177 16.473 1.00 81.75 88 PRO A CA 1
ATOM 635 C C . PRO A 1 88 ? 11.780 -8.768 16.651 1.00 81.75 88 PRO A C 1
ATOM 637 O O . PRO A 1 88 ? 10.956 -8.728 15.732 1.00 81.75 88 PRO A O 1
ATOM 640 N N . SER A 1 89 ? 11.496 -9.303 17.839 1.00 85.38 89 SER A N 1
ATOM 641 C CA . SER A 1 89 ? 10.143 -9.754 18.158 1.00 85.38 89 SER A CA 1
ATOM 642 C C . SER A 1 89 ? 9.145 -8.603 17.953 1.00 85.38 89 SER A C 1
ATOM 644 O O . SER A 1 89 ? 9.442 -7.457 18.312 1.00 85.38 89 SER A O 1
ATOM 646 N N . PRO A 1 90 ? 7.974 -8.870 17.347 1.00 83.56 90 PRO A N 1
ATOM 647 C CA . PRO A 1 90 ? 7.020 -7.818 17.042 1.00 83.56 90 PRO A CA 1
ATOM 648 C C . PRO A 1 90 ? 6.499 -7.180 18.339 1.00 83.56 90 PRO A C 1
ATOM 650 O O . PRO A 1 90 ? 6.167 -7.900 19.287 1.00 83.56 90 PRO A O 1
ATOM 653 N N . PRO A 1 91 ? 6.410 -5.841 18.406 1.00 86.00 91 PRO A N 1
ATOM 654 C CA . PRO A 1 91 ? 5.864 -5.163 19.570 1.00 86.00 91 PRO A CA 1
ATOM 655 C C . PRO A 1 91 ? 4.364 -5.448 19.705 1.00 86.00 91 PRO A C 1
ATOM 657 O O . PRO A 1 91 ? 3.636 -5.524 18.714 1.00 86.00 91 PRO A O 1
ATOM 660 N N . VAL A 1 92 ? 3.881 -5.553 20.944 1.00 88.56 92 VAL A N 1
ATOM 661 C CA . VAL A 1 92 ? 2.442 -5.630 21.218 1.00 88.56 92 VAL A CA 1
ATOM 662 C C . VAL A 1 92 ? 1.848 -4.228 21.094 1.00 88.56 92 VAL A C 1
ATOM 664 O O . VAL A 1 92 ? 2.216 -3.320 21.837 1.00 88.56 92 VAL A O 1
ATOM 667 N N . VAL A 1 93 ? 0.917 -4.050 20.157 1.00 88.56 93 VAL A N 1
ATOM 668 C CA . VAL A 1 93 ? 0.251 -2.769 19.890 1.00 88.56 93 VAL A CA 1
ATOM 669 C C . VAL A 1 93 ? -1.185 -2.840 20.405 1.00 88.56 93 VAL A C 1
ATOM 671 O O . VAL A 1 93 ? -1.969 -3.669 19.952 1.00 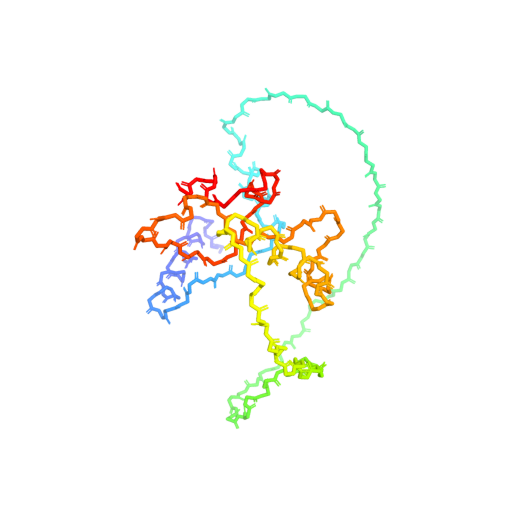88.56 93 VAL A O 1
ATOM 674 N N . THR A 1 94 ? -1.541 -1.963 21.348 1.00 92.75 94 THR A N 1
ATOM 675 C CA . THR A 1 94 ? -2.921 -1.815 21.843 1.00 92.75 94 THR A CA 1
ATOM 676 C C . THR A 1 94 ? -3.524 -0.541 21.271 1.00 92.75 94 THR A C 1
ATOM 678 O O . THR A 1 94 ? -2.943 0.533 21.419 1.00 92.75 94 THR A O 1
ATOM 681 N N . LEU A 1 95 ? -4.681 -0.650 20.616 1.00 92.38 95 LEU A N 1
ATOM 682 C CA . LEU A 1 95 ? -5.361 0.510 20.043 1.00 92.38 95 LEU A CA 1
ATOM 683 C C . LEU A 1 95 ? -5.909 1.425 21.151 1.00 92.38 95 LEU A C 1
ATOM 685 O O . LEU A 1 95 ? -6.485 0.928 22.123 1.00 92.38 95 LEU A O 1
ATOM 689 N N . PRO A 1 96 ? -5.791 2.755 21.006 1.00 94.25 96 PRO A N 1
ATOM 690 C CA . PRO A 1 96 ? -6.382 3.687 21.953 1.00 94.25 96 PRO A CA 1
ATOM 691 C C . PRO A 1 96 ? -7.911 3.667 21.862 1.00 94.25 96 PRO A C 1
ATOM 693 O O . PRO A 1 96 ? -8.494 3.387 20.812 1.00 94.25 96 PRO A O 1
ATOM 696 N N . SER A 1 97 ? -8.580 4.036 22.951 1.00 94.38 97 SER A N 1
ATOM 697 C CA . SER A 1 97 ? -10.025 4.271 22.939 1.00 94.38 97 SER A CA 1
ATOM 698 C C . SER A 1 97 ? -10.379 5.431 22.003 1.00 94.38 97 SER A C 1
ATOM 700 O O . SER A 1 97 ? -9.687 6.450 21.969 1.00 94.38 97 SER A O 1
ATOM 702 N N . GLY A 1 98 ? -11.482 5.314 21.265 1.00 94.06 98 GLY A N 1
ATOM 703 C CA . GLY A 1 98 ? -11.964 6.385 20.398 1.00 94.06 98 GLY A CA 1
ATOM 704 C C . GLY A 1 98 ? -12.729 5.877 19.186 1.00 94.06 98 GLY A C 1
ATOM 705 O O . GLY A 1 98 ? -13.094 4.709 19.097 1.00 94.06 98 GLY A O 1
ATOM 706 N N . THR A 1 99 ? -12.976 6.784 18.244 1.00 96.81 99 THR A N 1
ATOM 707 C CA . THR A 1 99 ? -13.574 6.434 16.955 1.00 96.81 99 THR A CA 1
ATOM 708 C C . THR A 1 99 ? -12.567 5.675 16.091 1.00 96.81 99 THR A C 1
ATOM 710 O O . THR A 1 99 ? -11.360 5.907 16.191 1.00 96.81 99 THR A O 1
ATOM 713 N N . LYS A 1 100 ? -13.057 4.821 15.182 1.00 95.25 100 LYS A N 1
ATOM 714 C CA . LYS A 1 100 ? -12.208 4.084 14.228 1.00 95.25 100 LYS A CA 1
ATOM 715 C C . LYS A 1 100 ? -11.259 4.999 13.453 1.00 95.25 100 LYS A C 1
ATOM 717 O O . LYS A 1 100 ? -10.110 4.645 13.230 1.00 95.25 100 LYS A O 1
ATOM 722 N N . LEU A 1 101 ? -11.727 6.192 13.081 1.00 94.81 101 LEU A N 1
ATOM 723 C CA . LEU A 1 101 ? -10.918 7.185 12.374 1.00 94.81 101 LEU A CA 1
ATOM 724 C C . LEU A 1 101 ? -9.706 7.618 13.207 1.00 94.81 101 LEU A C 1
ATOM 726 O O . LEU A 1 101 ? -8.580 7.530 12.730 1.00 94.81 101 LEU A O 1
ATOM 730 N N . LYS A 1 102 ? -9.913 7.975 14.482 1.00 95.69 102 LYS A N 1
ATOM 731 C CA . LYS A 1 102 ? -8.811 8.331 15.391 1.00 95.69 102 LYS A CA 1
ATOM 732 C C . LYS A 1 102 ? -7.856 7.162 15.631 1.00 95.69 102 LYS A C 1
ATOM 734 O O . LYS A 1 102 ? -6.649 7.367 15.720 1.00 95.69 102 LYS A O 1
ATOM 739 N N . GLN A 1 103 ? -8.385 5.943 15.729 1.00 95.44 103 GLN A N 1
ATOM 740 C CA . GLN A 1 103 ? -7.571 4.735 15.872 1.00 95.44 103 GLN A CA 1
ATOM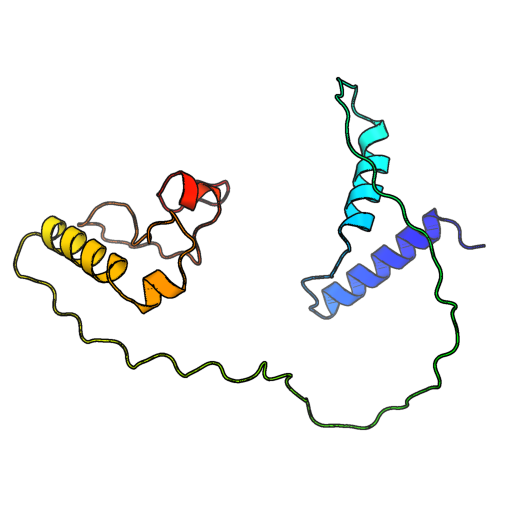 741 C C . GLN A 1 103 ? -6.698 4.487 14.637 1.00 95.44 103 GLN A C 1
ATOM 743 O O . GLN A 1 103 ? -5.522 4.169 14.789 1.00 95.44 103 GLN A O 1
ATOM 748 N N . MET A 1 104 ? -7.230 4.690 13.430 1.00 94.81 104 MET A N 1
ATOM 749 C CA . MET A 1 104 ? -6.465 4.543 12.189 1.00 94.81 104 MET A CA 1
ATOM 750 C C . MET A 1 104 ? -5.404 5.628 12.014 1.00 94.81 104 MET A C 1
ATOM 752 O O . MET A 1 104 ? -4.275 5.312 11.648 1.00 94.81 104 MET A O 1
ATOM 756 N N . GLU A 1 105 ? -5.718 6.886 12.329 1.00 93.88 105 GLU A N 1
ATOM 757 C CA . GLU A 1 105 ? -4.727 7.972 12.334 1.00 93.88 105 GLU A CA 1
ATOM 758 C C . GLU A 1 105 ? -3.599 7.706 13.337 1.00 93.88 105 GLU A C 1
ATOM 760 O O . GLU A 1 105 ? -2.427 7.975 13.062 1.00 93.88 105 GLU A O 1
ATOM 765 N N . TRP A 1 106 ? -3.942 7.168 14.510 1.00 95.75 106 TRP A N 1
ATOM 766 C CA . TRP A 1 106 ? -2.959 6.746 15.501 1.00 95.75 106 TRP A CA 1
ATOM 767 C C . TRP A 1 106 ? -2.098 5.592 14.980 1.00 95.75 106 TRP A C 1
ATOM 769 O O . TRP A 1 106 ? -0.873 5.666 15.059 1.00 95.75 106 TRP A O 1
ATOM 779 N N . LEU A 1 107 ? -2.713 4.569 14.385 1.00 94.69 107 LEU A N 1
ATOM 780 C CA . LEU A 1 107 ? -1.999 3.421 13.830 1.00 94.69 107 LEU A CA 1
ATOM 781 C C . LEU A 1 107 ? -1.041 3.848 12.710 1.00 94.69 107 LEU A C 1
ATOM 783 O O . LEU A 1 107 ? 0.094 3.379 12.658 1.00 94.69 107 LEU A O 1
ATOM 787 N N . GLN A 1 108 ? -1.456 4.792 11.862 1.00 92.94 108 GLN A N 1
ATOM 788 C CA . GLN A 1 108 ? -0.602 5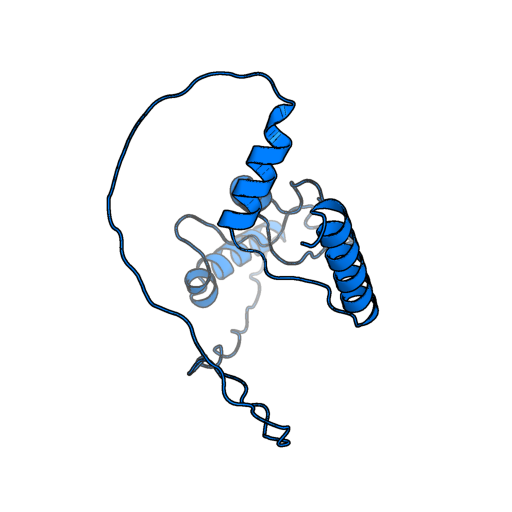.341 10.813 1.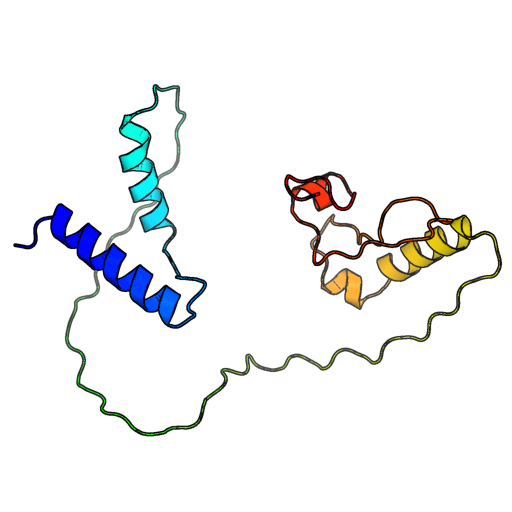00 92.94 108 GLN A CA 1
ATOM 789 C C . GLN A 1 108 ? 0.640 6.037 11.374 1.00 92.94 108 GLN A C 1
ATOM 791 O O . GLN A 1 108 ? 1.728 5.865 10.820 1.00 92.94 108 GLN A O 1
ATOM 796 N N . LYS A 1 109 ? 0.510 6.767 12.488 1.00 93.50 109 LYS A N 1
ATOM 797 C CA . LYS A 1 109 ? 1.661 7.362 13.187 1.00 93.50 109 LYS A CA 1
ATOM 798 C C . LYS A 1 109 ? 2.581 6.284 13.748 1.00 93.50 109 LYS A C 1
ATOM 800 O O . LYS A 1 109 ? 3.766 6.301 13.445 1.00 93.50 109 LYS A O 1
ATOM 805 N N . VAL A 1 110 ? 2.032 5.295 14.455 1.00 94.06 110 VAL A N 1
ATOM 806 C CA . VAL A 1 110 ? 2.817 4.183 15.024 1.00 94.06 110 VAL A CA 1
ATOM 807 C C . VAL A 1 110 ? 3.626 3.453 13.949 1.00 94.06 110 VAL A C 1
ATOM 809 O O . VAL A 1 110 ? 4.813 3.197 14.139 1.00 94.06 110 VAL A O 1
ATOM 812 N N . VAL A 1 111 ? 3.019 3.150 12.799 1.00 93.25 111 VAL A N 1
ATOM 813 C CA . VAL A 1 111 ? 3.716 2.484 11.686 1.00 93.25 111 VAL A CA 1
ATOM 814 C C . VAL A 1 111 ? 4.764 3.394 11.045 1.00 93.25 111 VAL A C 1
ATOM 816 O O . VAL A 1 111 ? 5.844 2.914 10.705 1.00 93.25 111 VAL A O 1
ATOM 819 N N . SER A 1 112 ? 4.475 4.691 10.903 1.00 91.62 112 SER A N 1
ATOM 820 C CA . SER A 1 112 ? 5.421 5.677 10.354 1.00 91.62 112 SER A CA 1
ATOM 821 C C . SER A 1 112 ? 6.635 5.896 11.259 1.00 91.62 112 SER A C 1
ATOM 823 O O . SER A 1 112 ? 7.744 6.086 10.760 1.00 91.62 112 SER A O 1
ATOM 825 N N . ASP A 1 113 ? 6.437 5.820 12.573 1.00 91.56 113 ASP A N 1
ATOM 826 C CA . ASP A 1 113 ? 7.485 5.995 13.579 1.00 91.56 113 ASP A CA 1
ATOM 827 C C . ASP A 1 113 ? 8.239 4.689 13.885 1.00 91.56 113 ASP A C 1
ATOM 829 O O . ASP A 1 113 ? 9.300 4.716 14.511 1.00 91.56 113 ASP A O 1
ATOM 833 N N . CYS A 1 114 ? 7.734 3.542 13.418 1.00 91.38 114 CYS A N 1
ATOM 834 C CA . CYS A 1 114 ? 8.372 2.246 13.610 1.00 91.38 114 CYS A CA 1
ATOM 835 C C . CYS A 1 114 ? 9.748 2.200 12.932 1.00 91.38 114 CYS A C 1
ATOM 837 O O . CYS A 1 114 ? 9.884 2.405 11.723 1.00 91.38 114 CYS A O 1
ATOM 839 N N . GLU A 1 115 ? 10.777 1.862 13.709 1.00 90.94 115 GLU A N 1
ATOM 840 C CA . GLU A 1 115 ? 12.153 1.805 13.219 1.00 90.94 115 GLU A CA 1
ATOM 841 C C . GLU A 1 115 ? 12.315 0.807 12.065 1.00 90.94 115 GLU A C 1
ATOM 843 O O . GLU A 1 115 ? 12.97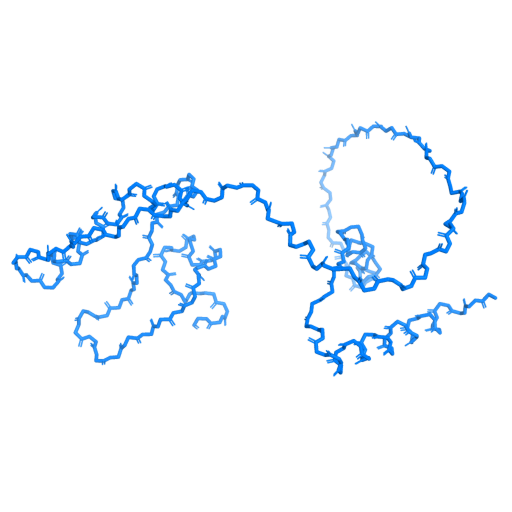4 1.120 11.078 1.00 90.94 115 GLU A O 1
ATOM 848 N N . GLN A 1 116 ? 11.675 -0.366 12.145 1.00 90.94 116 GLN A N 1
ATOM 849 C CA . GLN A 1 116 ? 11.760 -1.370 11.081 1.00 90.94 116 GLN A CA 1
ATOM 850 C C . GLN A 1 116 ? 11.132 -0.853 9.785 1.00 90.94 116 GLN A C 1
ATOM 852 O O . GLN A 1 116 ? 11.760 -0.928 8.733 1.00 90.94 116 GLN A O 1
ATOM 857 N N . THR A 1 117 ? 9.958 -0.220 9.855 1.00 90.44 117 THR A N 1
ATOM 858 C CA . THR A 1 117 ? 9.340 0.420 8.686 1.00 90.44 117 THR A CA 1
ATOM 859 C C . THR A 1 117 ? 10.283 1.446 8.060 1.00 90.44 117 THR A C 1
ATOM 861 O O . THR A 1 117 ? 10.543 1.406 6.860 1.00 90.44 117 THR A O 1
ATOM 864 N N . ARG A 1 118 ? 10.866 2.335 8.872 1.00 90.75 118 ARG A N 1
ATOM 865 C CA . ARG A 1 118 ? 11.787 3.375 8.389 1.00 90.75 118 ARG A CA 1
ATOM 866 C C . ARG A 1 118 ? 13.075 2.812 7.788 1.00 90.75 118 ARG A C 1
ATOM 868 O O . ARG A 1 118 ? 13.600 3.420 6.864 1.00 90.75 118 ARG A O 1
ATOM 875 N N . ARG A 1 119 ? 13.566 1.667 8.276 1.00 91.06 119 ARG A N 1
ATOM 876 C CA . ARG A 1 119 ? 14.728 0.963 7.701 1.00 91.06 119 ARG A CA 1
ATOM 877 C C . ARG A 1 119 ? 14.452 0.420 6.296 1.00 91.06 119 ARG A C 1
ATOM 879 O O . ARG A 1 119 ? 15.378 0.344 5.495 1.00 91.06 119 ARG A O 1
ATOM 886 N N . HIS A 1 120 ? 13.207 0.046 6.000 1.00 88.25 120 HIS A N 1
ATOM 887 C CA . HIS A 1 120 ? 12.818 -0.527 4.707 1.00 88.25 120 HIS A CA 1
ATOM 888 C C . HIS A 1 120 ? 12.282 0.503 3.703 1.00 88.25 120 HIS A C 1
ATOM 890 O O . HIS A 1 120 ? 12.199 0.212 2.509 1.00 88.25 120 HIS A O 1
ATOM 896 N N . LEU A 1 121 ? 11.936 1.709 4.154 1.00 89.06 121 LEU A N 1
ATOM 897 C CA . LEU A 1 121 ? 11.486 2.785 3.278 1.00 89.06 121 LEU A CA 1
ATOM 898 C C . LEU A 1 121 ? 12.664 3.553 2.675 1.00 89.06 121 LEU A C 1
ATOM 900 O O . LEU A 1 121 ? 13.640 3.880 3.346 1.00 89.06 121 LEU A O 1
ATOM 904 N N . LYS A 1 122 ? 12.538 3.902 1.392 1.00 84.94 122 LYS A N 1
ATOM 905 C CA . LYS A 1 122 ? 13.436 4.865 0.746 1.00 84.94 122 LYS A CA 1
ATOM 906 C C . LYS A 1 122 ? 13.073 6.288 1.174 1.00 84.94 122 LYS A C 1
ATOM 908 O O . LYS A 1 122 ? 11.929 6.575 1.527 1.00 84.94 122 LYS A O 1
ATOM 913 N N . ASN A 1 123 ? 14.044 7.193 1.087 1.00 81.00 123 ASN A N 1
ATOM 914 C CA . ASN A 1 123 ? 13.862 8.602 1.434 1.00 81.00 123 ASN A CA 1
ATOM 915 C C . ASN A 1 123 ? 12.658 9.216 0.701 1.00 81.00 123 ASN A C 1
ATOM 917 O O . ASN A 1 123 ? 12.535 9.089 -0.514 1.00 81.00 123 ASN A O 1
ATOM 921 N N . GLY A 1 124 ? 11.791 9.900 1.451 1.00 81.81 124 GLY A N 1
ATOM 922 C CA . GLY A 1 124 ? 10.614 10.592 0.917 1.00 81.81 124 GLY A CA 1
ATOM 923 C C . GLY A 1 124 ? 9.372 9.718 0.720 1.00 81.81 124 GLY A C 1
ATOM 924 O O . GLY A 1 124 ? 8.295 10.271 0.504 1.00 81.81 124 GLY A O 1
ATOM 925 N N . ILE A 1 125 ? 9.478 8.391 0.852 1.00 85.38 125 ILE A N 1
ATOM 926 C CA . ILE A 1 125 ? 8.335 7.478 0.727 1.00 85.38 125 ILE A CA 1
ATOM 927 C C . ILE A 1 125 ? 7.680 7.273 2.094 1.00 85.38 125 ILE A C 1
ATOM 929 O O . ILE A 1 125 ? 8.357 7.024 3.092 1.00 85.38 125 ILE A O 1
ATOM 933 N N . LYS A 1 126 ? 6.348 7.367 2.139 1.00 86.94 126 LYS A N 1
ATOM 934 C CA . LYS A 1 126 ? 5.549 7.095 3.341 1.00 86.94 126 LYS A CA 1
ATOM 935 C C . LYS A 1 126 ? 5.000 5.665 3.312 1.00 86.94 126 LYS A C 1
ATOM 937 O O . LYS A 1 126 ? 4.664 5.177 2.234 1.00 86.94 126 LYS A O 1
ATOM 942 N N . PRO A 1 127 ? 4.856 5.005 4.473 1.00 90.12 127 PRO A N 1
ATOM 943 C CA . PRO A 1 127 ? 4.203 3.706 4.534 1.00 90.12 127 PRO A CA 1
ATOM 944 C C . PRO A 1 127 ? 2.709 3.836 4.217 1.00 90.12 127 PRO A C 1
ATOM 946 O O . PRO A 1 127 ? 2.046 4.789 4.636 1.00 90.12 127 PRO A O 1
ATOM 949 N N . MET A 1 128 ? 2.176 2.847 3.504 1.00 89.38 128 MET A N 1
ATOM 950 C CA . MET A 1 128 ? 0.782 2.792 3.076 1.00 89.38 128 MET A CA 1
ATOM 951 C C . MET A 1 128 ? 0.063 1.659 3.817 1.00 89.38 128 MET A C 1
ATOM 953 O O . MET A 1 128 ? 0.398 0.496 3.637 1.00 89.38 128 MET A O 1
ATOM 957 N N . LEU A 1 129 ? -0.910 2.001 4.667 1.00 89.38 129 LEU A N 1
ATOM 958 C CA . LEU A 1 129 ? -1.699 1.027 5.442 1.00 89.38 129 LEU A CA 1
ATOM 959 C C . LEU A 1 129 ? -2.956 0.527 4.717 1.00 89.38 129 LEU A C 1
ATOM 961 O O . LEU A 1 129 ? -3.511 -0.496 5.105 1.00 89.38 129 LEU A O 1
ATOM 965 N N . GLY A 1 130 ? -3.427 1.259 3.707 1.00 90.75 130 GLY A N 1
ATOM 966 C CA . GLY A 1 130 ? -4.661 0.965 2.982 1.00 90.75 130 GLY A CA 1
ATOM 967 C C . GLY A 1 130 ? -5.538 2.201 2.789 1.00 90.75 130 GLY A C 1
ATOM 968 O O . GLY A 1 130 ? -5.271 3.271 3.339 1.00 90.75 130 GLY A O 1
ATOM 969 N N . PHE A 1 131 ? -6.589 2.050 1.986 1.00 91.88 131 PHE A N 1
ATOM 970 C CA . PHE A 1 131 ? -7.541 3.109 1.661 1.00 91.88 131 PHE A CA 1
ATOM 971 C C . PHE A 1 131 ? -8.958 2.530 1.554 1.00 91.88 131 PHE A C 1
ATOM 973 O O . PHE A 1 131 ? -9.128 1.412 1.073 1.00 91.88 131 PHE A O 1
ATOM 980 N N . GLY A 1 132 ? -9.976 3.278 1.990 1.00 94.06 132 GLY A N 1
ATOM 981 C CA . GLY A 1 132 ? -11.379 2.870 1.870 1.00 94.06 132 GLY A CA 1
ATOM 982 C C . GLY A 1 132 ? -12.240 3.233 3.078 1.00 94.06 132 GLY A C 1
ATOM 983 O O . GLY A 1 132 ? -11.871 4.064 3.909 1.00 94.06 132 GLY A O 1
ATOM 984 N N . SER A 1 133 ? -13.416 2.607 3.163 1.00 96.00 133 SER A N 1
ATOM 985 C CA . SER A 1 133 ? -14.349 2.801 4.277 1.00 96.00 133 SER A CA 1
ATOM 986 C C . SER A 1 133 ? -13.897 2.049 5.530 1.00 96.00 133 SER A C 1
ATOM 988 O O . SER A 1 133 ? -13.617 0.854 5.478 1.00 96.00 133 SER A O 1
ATOM 990 N N . LEU A 1 134 ? -13.920 2.720 6.685 1.00 94.75 134 LEU A N 1
ATOM 991 C CA . LEU A 1 134 ? -13.632 2.107 7.993 1.00 94.75 134 LEU A CA 1
ATOM 992 C C . LEU A 1 134 ? -14.739 1.156 8.480 1.00 94.75 134 LEU A C 1
ATOM 994 O O . LEU A 1 134 ? -14.565 0.417 9.454 1.00 94.75 134 LEU A O 1
ATOM 998 N N . ASP A 1 135 ? -15.889 1.182 7.810 1.00 95.69 135 ASP A N 1
ATOM 999 C CA . ASP A 1 135 ? -17.028 0.303 8.067 1.00 95.69 135 ASP A CA 1
ATOM 1000 C C . ASP A 1 135 ? -17.203 -0.760 6.980 1.00 95.69 135 ASP A C 1
ATOM 1002 O O . ASP A 1 135 ? -18.220 -1.464 6.956 1.00 95.69 135 ASP A O 1
ATOM 1006 N N . ALA A 1 136 ? -16.207 -0.899 6.099 1.00 96.62 136 ALA A N 1
ATOM 1007 C CA . ALA A 1 136 ? -16.183 -1.935 5.082 1.00 96.62 136 ALA A CA 1
ATOM 1008 C C . ALA A 1 136 ? -16.375 -3.325 5.707 1.00 96.62 136 ALA A C 1
ATOM 1010 O O . ALA A 1 136 ? -15.848 -3.643 6.775 1.00 96.62 136 ALA A O 1
ATOM 1011 N N . LYS A 1 137 ? -17.164 -4.158 5.024 1.00 97.75 137 LYS A N 1
ATOM 1012 C CA . LYS A 1 137 ? -17.398 -5.560 5.408 1.00 97.75 137 LYS A CA 1
ATOM 1013 C C . LYS A 1 137 ? -16.394 -6.518 4.773 1.00 97.75 137 LYS A C 1
ATOM 1015 O O . LYS A 1 137 ? -16.269 -7.648 5.224 1.00 97.75 137 LYS A O 1
ATOM 1020 N N . VAL A 1 138 ? -15.698 -6.054 3.739 1.00 96.50 138 VAL A N 1
ATOM 1021 C CA . VAL A 1 138 ? -14.692 -6.794 2.982 1.00 96.50 138 VAL A CA 1
ATOM 1022 C C . VAL A 1 138 ? -13.437 -5.935 2.918 1.00 96.50 138 VAL A C 1
ATOM 1024 O O . VAL A 1 138 ? -13.528 -4.728 2.693 1.00 96.50 138 VAL A O 1
ATOM 1027 N N . VAL A 1 139 ? -12.282 -6.563 3.122 1.00 95.94 139 VAL A N 1
ATOM 1028 C CA . VAL A 1 139 ? -10.963 -5.940 2.989 1.00 95.94 139 VAL A CA 1
ATOM 1029 C C . VAL A 1 139 ? -10.210 -6.684 1.896 1.00 95.94 139 VAL A C 1
ATOM 1031 O O . VAL A 1 139 ? -10.146 -7.912 1.918 1.00 95.94 139 VAL A O 1
ATOM 1034 N N . LEU A 1 140 ? -9.662 -5.936 0.943 1.00 94.19 140 LEU A N 1
ATOM 1035 C CA . LEU A 1 140 ? -8.803 -6.461 -0.112 1.00 94.19 140 LEU A CA 1
ATOM 1036 C C . LEU A 1 140 ? -7.351 -6.208 0.289 1.00 94.19 140 LEU A C 1
ATOM 1038 O O . LEU A 1 140 ? -6.992 -5.084 0.640 1.00 94.19 140 LEU A O 1
ATOM 1042 N N . VAL A 1 141 ? -6.536 -7.259 0.259 1.00 94.75 141 VAL A N 1
ATOM 1043 C CA . VAL A 1 141 ? -5.118 -7.201 0.621 1.00 94.75 141 VAL A CA 1
ATOM 1044 C C . VAL A 1 141 ? -4.311 -7.633 -0.592 1.00 94.75 141 VAL A C 1
ATOM 1046 O O . VAL A 1 141 ? -4.471 -8.751 -1.078 1.00 94.75 141 VAL A O 1
ATOM 1049 N N . GLY A 1 142 ? -3.499 -6.710 -1.099 1.00 91.75 142 GLY A N 1
ATOM 1050 C CA . GLY A 1 142 ? -2.546 -6.966 -2.172 1.00 91.75 142 GLY A CA 1
ATOM 1051 C C . GLY A 1 142 ? -1.177 -7.352 -1.622 1.00 91.75 142 GLY A C 1
ATOM 1052 O O . GLY A 1 142 ? -1.023 -7.610 -0.430 1.00 91.75 142 GLY A O 1
ATOM 1053 N N . ASP A 1 143 ? -0.189 -7.367 -2.511 1.00 90.19 143 ASP A N 1
ATOM 1054 C CA . ASP A 1 143 ? 1.210 -7.602 -2.156 1.00 90.19 143 ASP A CA 1
ATOM 1055 C C . ASP A 1 143 ? 1.909 -6.278 -1.786 1.00 90.19 143 ASP A C 1
ATOM 1057 O O . ASP A 1 143 ? 1.666 -5.710 -0.720 1.00 90.19 143 ASP A O 1
ATOM 1061 N N . LEU A 1 144 ? 2.736 -5.741 -2.684 1.00 86.50 144 LEU A N 1
ATOM 1062 C CA . LEU A 1 144 ? 3.476 -4.497 -2.494 1.00 86.50 144 LEU A CA 1
ATOM 1063 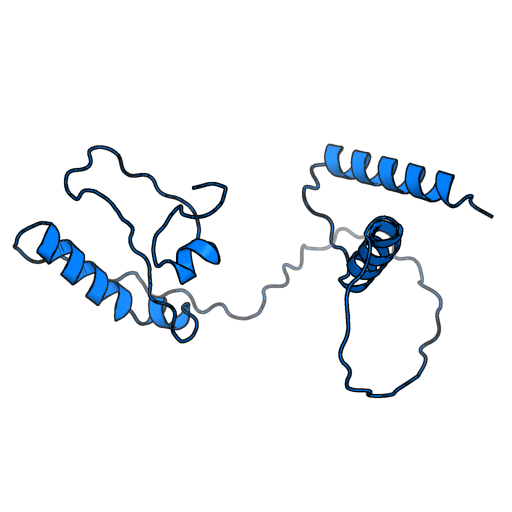C C . LEU A 1 144 ? 2.930 -3.395 -3.411 1.00 86.50 144 LEU A C 1
ATOM 1065 O O . LEU A 1 144 ? 2.525 -3.691 -4.537 1.00 86.50 144 LEU A O 1
ATOM 1069 N N . PRO A 1 145 ? 2.947 -2.123 -2.972 1.00 89.81 145 PRO A N 1
ATOM 1070 C CA . PRO A 1 145 ? 2.596 -1.011 -3.845 1.00 89.81 145 PRO A CA 1
ATOM 1071 C C . PRO A 1 145 ? 3.621 -0.893 -4.982 1.00 89.81 145 PRO A C 1
ATOM 1073 O O . PRO A 1 145 ? 4.835 -0.942 -4.749 1.00 89.81 145 PRO A O 1
ATOM 1076 N N . GLY A 1 146 ? 3.132 -0.727 -6.207 1.00 90.25 146 GLY A N 1
ATOM 1077 C CA . GLY A 1 146 ? 3.933 -0.373 -7.368 1.00 90.25 146 GLY A CA 1
ATOM 1078 C C . GLY A 1 146 ? 4.293 1.113 -7.382 1.00 90.25 146 GLY A C 1
ATOM 1079 O O . GLY A 1 146 ? 4.024 1.866 -6.446 1.00 90.25 146 GLY A O 1
ATOM 1080 N N . ILE A 1 147 ? 4.957 1.545 -8.454 1.00 89.69 147 ILE A N 1
ATOM 1081 C CA . ILE A 1 147 ? 5.462 2.922 -8.581 1.00 89.69 147 ILE A CA 1
ATOM 1082 C C . ILE A 1 147 ? 4.300 3.922 -8.600 1.00 89.69 147 ILE A C 1
ATOM 1084 O O . ILE A 1 147 ? 4.336 4.911 -7.873 1.00 89.69 147 ILE A O 1
ATOM 1088 N N . GLU A 1 148 ? 3.253 3.626 -9.368 1.00 92.00 148 GLU A N 1
ATOM 1089 C CA . GLU A 1 148 ? 2.081 4.493 -9.506 1.00 92.00 148 GLU A CA 1
ATOM 1090 C C . GLU A 1 148 ? 1.314 4.624 -8.182 1.00 92.00 148 GLU A C 1
ATOM 1092 O O . GLU A 1 148 ? 0.943 5.733 -7.793 1.00 92.00 148 GLU A O 1
ATOM 1097 N N . GLU A 1 149 ? 1.162 3.530 -7.420 1.00 92.75 149 GLU A N 1
ATOM 1098 C CA . GLU A 1 149 ? 0.582 3.587 -6.072 1.00 92.75 149 GLU A CA 1
ATOM 1099 C C . GLU A 1 149 ? 1.401 4.460 -5.121 1.00 92.75 149 GLU A C 1
ATOM 1101 O O . GLU A 1 149 ? 0.840 5.240 -4.345 1.00 92.75 149 GLU A O 1
ATOM 1106 N N . LEU A 1 150 ? 2.729 4.327 -5.153 1.00 90.25 150 LEU A N 1
ATOM 1107 C CA . LEU A 1 150 ? 3.623 5.092 -4.287 1.00 90.25 150 LEU A CA 1
ATOM 1108 C C . LEU A 1 150 ? 3.570 6.591 -4.598 1.00 90.25 150 LEU A C 1
ATOM 1110 O O . LEU A 1 150 ? 3.538 7.396 -3.665 1.00 90.25 150 LEU A O 1
ATOM 1114 N N . GLU A 1 151 ? 3.526 6.963 -5.877 1.00 89.25 151 GLU A N 1
ATOM 1115 C CA . GLU A 1 151 ? 3.406 8.358 -6.313 1.00 89.25 151 GLU A CA 1
ATOM 1116 C C . GLU A 1 151 ? 2.038 8.954 -5.956 1.00 89.25 151 GLU A C 1
ATOM 1118 O O . GLU A 1 151 ? 1.963 10.073 -5.442 1.00 89.25 151 GLU A O 1
ATOM 1123 N N . ALA A 1 152 ? 0.956 8.196 -6.153 1.00 89.44 152 ALA A N 1
ATOM 1124 C CA . ALA A 1 152 ? -0.395 8.624 -5.792 1.00 89.44 152 ALA A CA 1
ATOM 1125 C C . ALA A 1 152 ? -0.660 8.594 -4.275 1.00 89.44 152 ALA A C 1
ATOM 1127 O O . ALA A 1 152 ? -1.623 9.201 -3.791 1.00 89.44 152 ALA A O 1
ATOM 1128 N N . GLY A 1 153 ? 0.154 7.854 -3.516 1.00 88.44 153 GLY A N 1
ATOM 1129 C CA . GLY A 1 153 ? -0.065 7.587 -2.097 1.00 88.44 153 GLY A CA 1
ATOM 1130 C C . GLY A 1 153 ? -1.340 6.783 -1.825 1.00 88.44 153 GLY A C 1
ATOM 1131 O O . GLY A 1 153 ? -1.935 6.929 -0.753 1.00 88.44 153 GLY A O 1
ATOM 1132 N N . ARG A 1 154 ? -1.794 5.975 -2.791 1.00 90.44 154 ARG A N 1
ATOM 1133 C CA . ARG A 1 154 ? -3.028 5.179 -2.712 1.00 90.44 154 ARG A CA 1
ATOM 1134 C C . ARG A 1 154 ? -2.811 3.791 -3.316 1.00 90.44 154 ARG A C 1
ATOM 1136 O O . ARG A 1 154 ? -2.132 3.699 -4.331 1.00 90.44 154 ARG A O 1
ATOM 1143 N N . PRO A 1 155 ? -3.377 2.731 -2.716 1.00 92.62 155 PRO A N 1
ATOM 1144 C CA . PRO A 1 155 ? -3.231 1.379 -3.237 1.00 92.62 155 PRO A CA 1
ATOM 1145 C C . PRO A 1 155 ? -4.123 1.180 -4.469 1.00 92.62 155 PRO A C 1
ATOM 1147 O O . PRO A 1 155 ? -5.166 1.828 -4.561 1.00 92.62 155 PRO A O 1
ATOM 1150 N N . PHE A 1 156 ? -3.744 0.244 -5.347 1.00 92.56 156 PHE A N 1
ATOM 1151 C CA . PHE A 1 156 ? -4.543 -0.196 -6.500 1.00 92.56 156 PHE A CA 1
ATOM 1152 C C . PHE A 1 156 ? -4.938 0.949 -7.448 1.00 92.56 156 PHE A C 1
ATOM 1154 O O . PHE A 1 156 ? -6.112 1.129 -7.756 1.00 92.56 156 PHE A O 1
ATOM 1161 N N . VAL A 1 157 ? -3.972 1.770 -7.867 1.00 92.94 157 VAL A N 1
ATOM 1162 C CA . VAL A 1 157 ? -4.231 2.848 -8.848 1.00 92.94 157 VAL A CA 1
ATOM 1163 C C . VAL A 1 157 ? -3.661 2.556 -10.230 1.00 92.94 157 VAL A C 1
ATOM 1165 O O . VAL A 1 157 ? -4.070 3.228 -11.174 1.00 92.94 157 VAL A O 1
ATOM 1168 N N . GLY A 1 158 ? -2.728 1.606 -10.348 1.00 89.38 158 GLY A N 1
ATOM 1169 C CA . GLY A 1 158 ? -2.177 1.226 -11.646 1.00 89.38 158 GLY A CA 1
ATOM 1170 C C . GLY A 1 158 ? -3.074 0.276 -12.432 1.00 89.38 15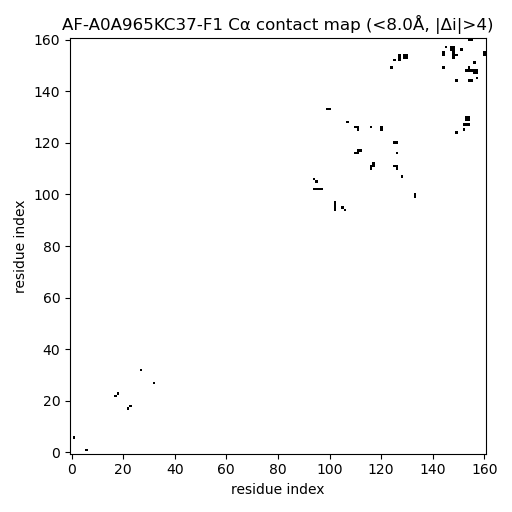8 GLY A C 1
ATOM 1171 O O . GLY A 1 158 ? -4.171 -0.061 -12.000 1.00 89.38 158 GLY A O 1
ATOM 1172 N N . ASP A 1 159 ? -2.585 -0.204 -13.577 1.00 87.44 159 ASP A N 1
ATOM 1173 C CA . ASP A 1 159 ? -3.364 -0.985 -14.560 1.00 87.44 159 ASP A CA 1
ATOM 1174 C C . ASP A 1 159 ? -4.084 -2.234 -14.007 1.00 87.44 159 ASP A C 1
ATOM 1176 O O . ASP A 1 159 ? -5.062 -2.702 -14.587 1.00 87.44 159 ASP A O 1
ATOM 1180 N N . VAL A 1 160 ? -3.576 -2.812 -12.916 1.00 83.31 160 VAL A N 1
ATOM 1181 C CA . VAL A 1 160 ? -4.128 -4.009 -12.251 1.00 83.31 160 VAL A CA 1
ATOM 1182 C C . VAL A 1 160 ? -5.047 -3.692 -11.063 1.00 83.31 160 VAL A C 1
ATOM 1184 O O . VAL A 1 160 ? -5.577 -4.626 -10.458 1.00 83.31 160 VAL A O 1
ATOM 1187 N N . GLY A 1 161 ? -5.184 -2.413 -10.704 1.00 76.69 161 GLY A N 1
ATOM 1188 C CA . GLY A 1 161 ? -5.948 -1.917 -9.557 1.00 76.69 161 GLY A CA 1
ATOM 1189 C C . GLY A 1 161 ? -7.456 -1.852 -9.753 1.00 76.69 161 GLY A C 1
ATOM 1190 O O . GLY A 1 161 ? -7.916 -1.684 -10.904 1.00 76.69 161 GLY A O 1
#

Solvent-accessible surface area (backbone atoms only — not comparable to full-atom values): 11426 Å² total; per-residue (Å²): 132,83,52,73,67,59,54,51,53,55,52,52,52,52,52,51,52,41,43,76,73,66,52,88,77,80,93,75,56,71,65,61,55,51,52,54,49,59,66,63,46,79,81,60,85,85,84,85,87,85,92,88,84,88,84,88,82,88,82,88,88,84,89,85,81,88,78,87,79,78,92,67,99,65,80,87,74,71,83,67,72,80,77,78,73,77,78,73,82,80,80,89,83,78,81,67,90,75,54,71,67,59,38,48,57,48,48,52,49,55,52,62,69,29,64,68,52,53,72,73,46,58,92,95,60,77,85,82,93,77,82,82,66,95,80,57,92,73,86,88,82,79,90,76,78,53,71,58,14,61,75,71,71,40,73,64,68,46,98,88,76

Sequence (161 aa):
MIDPADAIEVLLEELKRQKAEGVLRVGVSSESIQLLKSLGAGSAAKPSTPLKSAILSKETIKAQPSKTFETRAGIVNSNTDASATPAPSPPVVTLPSGTKLKQMEWLQKVVSDCEQTRRHLKNGIKPMLGFGSLDAKVVLVGDLPGIEELEAGRPFVGDVG

Mean predicted aligned error: 19.6 Å

Radius of gyration: 26.17 Å; Cα contacts (8 Å, |Δi|>4): 47; chains: 1; bounding box: 58×52×64 Å